Protein AF-A0A922XJQ0-F1 (afdb_monomer)

pLDDT: mean 76.23, std 16.03, range [34.25, 93.5]

Nearest PDB structures (foldseek):
  4r3u-assembly1_C  TM=9.387E-01  e=3.367E-04  Aquincola tertiaricarbonis
  4jgi-assembly3_A  TM=9.519E-01  e=4.748E-03  Desulfitobacterium hafniense
  1fmf-assembly1_A  TM=8.422E-01  e=5.820E-03  Clostridium tetanomorphum
  8jbt-assembly1_A  TM=8.593E-01  e=2.420E-02  Chloracidobacterium thermophilum
  8j2y-assembly1_A  TM=8.556E-01  e=5.463E-02  Acidimicrobiaceae bacterium

Radius of gyration: 21.26 Å; Cα contacts (8 Å, |Δi|>4): 111; chains: 1; bounding box: 32×47×65 Å

Foldseek 3Di:
DDDDDDDDDDDDDDDDDPVPDDDDDQAADPDAAEEEEEEEAPPPPCVVVVVVQVSCVVSVHHYHYPYYRDDPVVSVVCCVVVVHPYYHYHD

Solvent-accessible surface area (backbone atoms only — not comparable to full-atom values): 5867 Å² total; per-residue (Å²): 141,84,80,83,83,85,76,84,82,83,77,78,95,65,84,85,60,85,88,71,73,73,77,79,77,80,67,66,70,95,61,94,44,33,33,34,34,38,28,30,70,84,39,87,67,51,66,60,58,59,50,50,51,51,54,45,42,73,36,69,33,48,73,47,75,73,48,56,63,51,54,72,66,58,55,50,54,48,31,61,7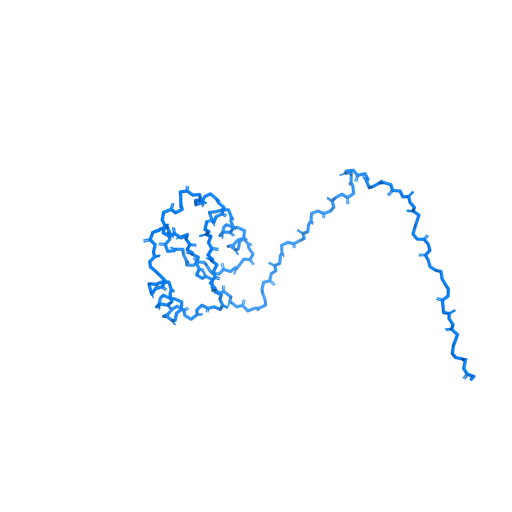6,68,66,37,82,42,76,48,76,46,116

Sequence (91 aa):
MSSPVTSAEKKPNTSPSFADYKAPQPYKPKNKVRIVTAASLFDGHDAAINIMRRIIQSTGCEVIHLGHDRSVEDVVNTAIQEDAQAIAMTS

Mean predicted aligned error: 12.66 Å

Structure (mmCIF, N/CA/C/O backbone):
data_AF-A0A922XJQ0-F1
#
_entry.id   AF-A0A922XJQ0-F1
#
loop_
_atom_site.group_PDB
_atom_site.id
_atom_site.type_symbol
_atom_site.label_atom_id
_atom_site.label_alt_id
_atom_site.label_comp_id
_atom_site.label_asym_id
_atom_site.label_entity_id
_atom_site.label_seq_id
_atom_site.pdbx_PDB_ins_code
_atom_site.Cartn_x
_atom_site.Cartn_y
_atom_site.Cartn_z
_atom_site.occupancy
_atom_site.B_iso_or_equiv
_atom_site.auth_seq_id
_atom_site.auth_comp_id
_atom_site.auth_asym_id
_atom_site.auth_atom_id
_atom_site.pdbx_PDB_model_num
ATOM 1 N N . MET A 1 1 ? 6.494 -21.183 51.984 1.00 43.75 1 MET A N 1
ATOM 2 C CA . MET A 1 1 ? 5.058 -21.277 52.317 1.00 43.75 1 MET A CA 1
ATOM 3 C C . MET A 1 1 ? 4.313 -20.411 51.304 1.00 43.75 1 MET A C 1
ATOM 5 O O . MET A 1 1 ? 4.130 -19.232 51.539 1.00 43.75 1 MET A O 1
ATOM 9 N N . SER A 1 2 ? 4.267 -20.820 50.037 1.00 40.16 2 SER A N 1
ATOM 10 C CA . SER A 1 2 ? 3.308 -21.770 49.438 1.00 40.16 2 SER A CA 1
ATOM 11 C C . SER A 1 2 ? 1.992 -21.075 49.085 1.00 40.16 2 SER A C 1
ATOM 13 O O . SER A 1 2 ? 1.017 -21.172 49.822 1.00 40.16 2 SER A O 1
ATOM 15 N N . SER A 1 3 ? 1.987 -20.382 47.945 1.00 41.94 3 SER A N 1
ATOM 16 C CA . SER A 1 3 ? 0.754 -19.998 47.254 1.00 41.94 3 SER A CA 1
ATOM 17 C C . SER A 1 3 ? 0.265 -21.189 46.415 1.00 41.94 3 SER A C 1
ATOM 19 O O . SER A 1 3 ? 1.097 -21.901 45.845 1.00 41.94 3 SER A O 1
ATOM 21 N N . PRO A 1 4 ? -1.050 -21.454 46.362 1.00 48.31 4 PRO A N 1
ATOM 22 C CA . PRO A 1 4 ? -1.587 -22.690 45.814 1.00 48.31 4 PRO A CA 1
ATOM 23 C C . PRO A 1 4 ? -1.546 -22.705 44.284 1.00 48.31 4 PRO A C 1
ATOM 25 O O . PRO A 1 4 ? -1.912 -21.745 43.610 1.00 48.31 4 PRO A O 1
ATOM 28 N N . VAL A 1 5 ? -1.119 -23.848 43.756 1.00 42.06 5 VAL A N 1
ATOM 29 C CA . VAL A 1 5 ? -1.212 -24.240 42.351 1.00 42.06 5 VAL A CA 1
ATOM 30 C C . VAL A 1 5 ? -2.691 -24.435 42.014 1.00 42.06 5 VAL A C 1
ATOM 32 O O . VAL A 1 5 ? -3.306 -25.407 42.457 1.00 42.06 5 VAL A O 1
ATOM 35 N N . THR A 1 6 ? -3.285 -23.521 41.245 1.00 44.12 6 THR A N 1
ATOM 36 C CA . THR A 1 6 ? -4.615 -23.748 40.668 1.00 44.12 6 THR A CA 1
ATOM 37 C C . THR A 1 6 ? -4.487 -24.812 39.586 1.00 44.12 6 THR A C 1
ATOM 39 O O . THR A 1 6 ? -3.876 -24.609 38.538 1.00 44.12 6 THR A O 1
ATOM 42 N N . SER A 1 7 ? -5.021 -25.984 39.903 1.00 34.25 7 SER A N 1
ATOM 43 C CA . SER A 1 7 ? -5.112 -27.125 39.009 1.00 34.25 7 SER A CA 1
ATOM 44 C C . SER A 1 7 ? -6.297 -26.981 38.056 1.00 34.25 7 SER A C 1
ATOM 46 O O . SER A 1 7 ? -7.368 -26.543 38.460 1.00 34.25 7 SER A O 1
ATOM 48 N N . ALA A 1 8 ? -6.074 -27.502 36.848 1.00 46.78 8 ALA A N 1
ATOM 49 C CA . ALA A 1 8 ? -7.048 -28.086 35.930 1.00 46.78 8 ALA A CA 1
ATOM 50 C C . ALA A 1 8 ? -7.982 -27.153 35.140 1.00 46.78 8 ALA A C 1
ATOM 52 O O . ALA A 1 8 ? -9.022 -26.732 35.622 1.00 46.78 8 ALA A O 1
ATOM 53 N N . GLU A 1 9 ? -7.729 -27.082 33.828 1.00 38.91 9 GLU A N 1
ATOM 54 C CA . GLU A 1 9 ? -8.786 -27.426 32.872 1.00 38.91 9 GLU A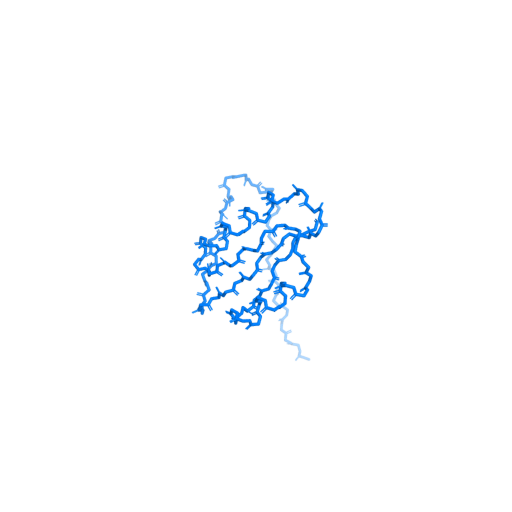 CA 1
ATOM 55 C C . GLU A 1 9 ? -8.182 -28.117 31.641 1.00 38.91 9 GLU A C 1
ATOM 57 O O . GLU A 1 9 ? -7.618 -27.510 30.729 1.00 38.91 9 GLU A O 1
ATOM 62 N N . LYS A 1 10 ? -8.242 -29.450 31.663 1.00 50.47 10 LYS A N 1
ATOM 63 C CA . LYS A 1 10 ? -7.898 -30.331 30.548 1.00 50.47 10 LYS A CA 1
ATOM 64 C C . LYS A 1 10 ? -8.957 -30.123 29.462 1.00 50.47 10 LYS A C 1
ATOM 66 O O . LYS A 1 10 ? -10.049 -30.672 29.573 1.00 50.47 10 LYS A O 1
ATOM 71 N N . LYS A 1 11 ? -8.656 -29.327 28.429 1.00 48.19 11 LYS A N 1
ATOM 72 C CA . LYS A 1 11 ? -9.552 -29.199 27.269 1.00 48.19 11 LYS A CA 1
ATOM 73 C C . LYS A 1 11 ? -9.712 -30.574 26.599 1.00 48.19 11 LYS A C 1
ATOM 75 O O . LYS A 1 11 ? -8.702 -31.234 26.342 1.00 48.19 11 LYS A O 1
ATOM 80 N N . PRO A 1 12 ? -10.950 -31.036 26.354 1.00 43.72 12 PRO A N 1
ATOM 81 C CA . PRO A 1 12 ? -11.203 -32.339 25.761 1.00 43.72 12 PRO A CA 1
ATOM 82 C C . PRO A 1 12 ? -10.732 -32.357 24.306 1.00 43.72 12 PRO A C 1
ATOM 84 O O . PRO A 1 12 ? -11.049 -31.460 23.525 1.00 43.72 12 PRO A O 1
ATOM 87 N N . ASN A 1 13 ? -9.989 -33.406 23.949 1.00 58.31 13 ASN A N 1
ATOM 88 C CA . ASN A 1 13 ? -9.661 -33.751 22.570 1.00 58.31 13 ASN A CA 1
ATOM 89 C C . ASN A 1 13 ? -10.961 -33.970 21.787 1.00 58.31 13 ASN A C 1
ATOM 91 O O . ASN A 1 13 ? -11.539 -35.051 21.837 1.00 58.31 13 ASN A O 1
ATOM 95 N N . THR A 1 14 ? -11.406 -32.950 21.062 1.00 60.28 14 THR A N 1
ATOM 96 C CA . THR A 1 14 ? -12.415 -33.091 20.013 1.00 60.28 14 THR A CA 1
ATOM 97 C C . THR A 1 14 ? -11.840 -32.411 18.783 1.00 60.28 14 THR A C 1
ATOM 99 O O . THR A 1 14 ? -11.552 -31.216 18.800 1.00 60.28 14 THR A O 1
ATOM 102 N N . SER A 1 15 ? -11.576 -33.199 17.747 1.00 60.59 15 SER A N 1
ATOM 103 C CA . SER A 1 15 ? -11.180 -32.717 16.423 1.00 60.59 15 SER A CA 1
ATOM 104 C C . SER A 1 15 ? -12.165 -31.637 15.949 1.00 60.59 15 SER A C 1
ATOM 106 O O . SER A 1 15 ? -13.372 -31.884 16.024 1.00 60.59 15 SER A O 1
ATOM 108 N N . PRO A 1 16 ? -11.705 -30.456 15.492 1.00 57.38 16 PRO A N 1
ATOM 109 C CA . PRO A 1 16 ? -12.604 -29.355 15.175 1.00 57.38 16 PRO A CA 1
ATOM 110 C C . PRO A 1 16 ? -13.445 -29.710 13.946 1.00 57.38 16 PRO A C 1
ATOM 112 O O . PRO A 1 16 ? -12.909 -30.083 12.902 1.00 57.38 16 PRO A O 1
ATOM 115 N N . SER A 1 17 ? -14.767 -29.616 14.087 1.00 63.75 17 SER A N 1
ATOM 116 C CA . SER A 1 17 ? -15.700 -29.758 12.974 1.00 63.75 17 SER A CA 1
ATOM 117 C C . SER A 1 17 ? -15.676 -28.486 12.120 1.00 63.75 17 SER A C 1
ATOM 119 O O . SER A 1 17 ? -15.519 -27.378 12.637 1.00 63.75 17 SER A O 1
ATOM 121 N N . PHE A 1 18 ? -15.862 -28.619 10.805 1.00 62.88 18 PHE A N 1
ATOM 122 C CA . PHE A 1 18 ? -15.952 -27.473 9.892 1.00 62.88 18 PHE A CA 1
ATOM 123 C C . PHE A 1 18 ? -17.163 -26.557 10.174 1.00 62.88 18 PHE A C 1
ATOM 125 O O . PHE A 1 18 ? -17.213 -25.448 9.648 1.00 62.88 18 PHE A O 1
ATOM 132 N N . ALA A 1 19 ? -18.118 -26.987 11.010 1.00 68.44 19 ALA A N 1
ATOM 133 C CA . ALA A 1 19 ? -19.308 -26.211 11.360 1.00 68.44 19 ALA A CA 1
ATOM 134 C C . ALA A 1 19 ? -19.026 -25.075 12.364 1.00 68.44 19 ALA A C 1
ATOM 136 O O . ALA A 1 19 ? -19.801 -24.125 12.440 1.00 68.44 19 ALA A O 1
ATOM 137 N N . ASP A 1 20 ? -17.903 -25.129 13.085 1.00 73.06 20 ASP A N 1
ATOM 138 C CA . ASP A 1 20 ? -17.571 -24.175 14.153 1.00 73.06 20 ASP A CA 1
ATOM 139 C C . ASP A 1 20 ? -16.613 -23.055 13.701 1.00 73.06 20 ASP A C 1
ATOM 141 O O . ASP A 1 20 ? -16.133 -22.259 14.515 1.00 73.06 20 ASP A O 1
ATOM 145 N N . TYR A 1 21 ? -16.311 -22.965 12.399 1.00 70.88 21 TYR A N 1
ATOM 146 C CA . TYR A 1 21 ? -15.374 -21.975 11.863 1.00 70.88 21 TYR A CA 1
ATOM 147 C C . TYR A 1 21 ? -16.015 -20.581 11.800 1.00 70.88 21 TYR A C 1
ATOM 149 O O . TYR A 1 21 ? -16.553 -20.138 10.785 1.00 70.88 21 TYR A O 1
ATOM 157 N N . LYS A 1 22 ? -15.962 -19.856 12.920 1.00 76.38 22 LYS A N 1
ATOM 158 C CA . LYS A 1 22 ? -16.391 -18.458 12.988 1.00 76.38 22 LYS A CA 1
ATOM 159 C C . LYS A 1 22 ? -15.372 -17.584 12.256 1.00 76.38 22 LYS A C 1
ATOM 161 O O . LYS A 1 22 ? -14.253 -17.408 12.737 1.00 76.38 22 LYS A O 1
ATOM 166 N N . ALA A 1 23 ? -15.762 -17.025 11.109 1.00 75.38 23 ALA A N 1
ATOM 167 C CA . ALA A 1 23 ? -14.913 -16.089 10.378 1.00 75.38 23 ALA A CA 1
ATOM 168 C C . ALA A 1 23 ? -14.499 -14.916 11.298 1.00 75.38 23 ALA A C 1
ATOM 170 O O . ALA A 1 23 ? -15.355 -14.367 12.007 1.00 75.38 23 ALA A O 1
ATOM 171 N N . PRO A 1 24 ? -13.207 -14.540 11.333 1.00 79.12 24 PRO A N 1
ATOM 172 C CA . PRO A 1 24 ? -12.753 -13.422 12.146 1.00 79.12 24 PRO A CA 1
ATOM 173 C C . PRO A 1 24 ? -13.428 -12.130 11.676 1.00 79.12 24 PRO A C 1
ATOM 175 O O . PRO A 1 24 ? -13.559 -11.880 10.479 1.00 79.12 24 PRO A O 1
ATOM 178 N N . GLN A 1 25 ? -13.874 -11.311 12.630 1.00 79.19 25 GLN A N 1
ATOM 179 C CA . GLN A 1 25 ? -14.469 -10.014 12.314 1.00 79.19 25 GLN A CA 1
ATOM 180 C C . GLN A 1 25 ? -13.394 -9.080 11.730 1.00 79.19 25 GLN A C 1
ATOM 182 O O . GLN A 1 25 ? -12.279 -9.063 12.262 1.00 79.19 25 GLN A O 1
ATOM 187 N N . PRO A 1 26 ? -13.697 -8.295 10.676 1.00 76.31 26 PRO A N 1
ATOM 188 C CA . PRO A 1 26 ? -12.733 -7.376 10.082 1.00 76.31 26 PRO A CA 1
ATOM 189 C C . PRO A 1 26 ? -12.215 -6.384 11.125 1.00 76.31 26 PRO A C 1
ATOM 191 O O . PRO A 1 26 ? -13.001 -5.764 11.848 1.00 76.31 26 PRO A O 1
ATOM 194 N N . TYR A 1 27 ? -10.894 -6.229 11.204 1.00 80.94 27 TYR A N 1
ATOM 195 C CA . TYR A 1 27 ? -10.281 -5.227 12.070 1.00 80.94 27 TYR A CA 1
ATOM 196 C C . TYR A 1 27 ? -10.730 -3.831 11.632 1.00 80.94 27 TYR A C 1
ATOM 198 O O . TYR A 1 27 ? -10.694 -3.526 10.447 1.00 80.94 27 TYR A O 1
ATOM 206 N N . LYS A 1 28 ? -11.144 -2.980 12.573 1.00 80.38 28 LYS A N 1
ATOM 207 C CA . LYS A 1 28 ? -11.422 -1.566 12.299 1.00 80.38 28 LYS A CA 1
ATOM 208 C C . LYS A 1 28 ? -10.342 -0.717 12.961 1.00 80.38 28 LYS A C 1
ATOM 210 O O . LYS A 1 28 ? -10.208 -0.788 14.188 1.00 80.38 28 LYS A O 1
ATOM 215 N N . PRO A 1 29 ? -9.569 0.066 12.193 1.00 80.69 29 PRO A N 1
ATOM 216 C CA . PRO A 1 29 ? -8.548 0.923 12.766 1.00 80.69 29 PRO A CA 1
ATOM 217 C C . PRO A 1 29 ? -9.201 2.020 13.617 1.00 80.69 29 PRO A C 1
ATOM 219 O O . PRO A 1 29 ? -10.272 2.531 13.294 1.00 80.69 29 PRO A O 1
ATOM 222 N N . LYS A 1 30 ? -8.552 2.383 14.730 1.00 83.00 30 LYS A N 1
ATOM 223 C CA . LYS A 1 30 ? -9.009 3.487 15.597 1.00 83.00 30 LYS A CA 1
ATOM 224 C C . LYS A 1 30 ? -8.725 4.865 14.990 1.00 83.00 30 LYS A C 1
ATOM 226 O O . LYS A 1 30 ? -9.479 5.798 15.233 1.00 83.00 30 LYS A O 1
ATOM 231 N N . ASN A 1 31 ? -7.647 4.972 14.214 1.00 85.31 31 ASN A N 1
ATOM 232 C CA . ASN A 1 31 ? -7.200 6.198 13.554 1.00 85.31 31 ASN A CA 1
ATOM 233 C C . ASN A 1 31 ? -7.351 6.061 12.037 1.00 85.31 31 ASN A C 1
ATOM 235 O O . ASN A 1 31 ? -7.460 4.948 11.524 1.00 85.31 31 ASN A O 1
ATOM 239 N N . LYS A 1 32 ? -7.304 7.182 11.312 1.00 84.25 32 LYS A N 1
ATOM 240 C CA . LYS A 1 32 ? -7.164 7.146 9.853 1.00 84.25 32 LYS A CA 1
ATOM 241 C C . LYS A 1 32 ? -5.782 6.593 9.517 1.00 84.25 32 LYS A C 1
ATOM 243 O O . LYS A 1 32 ? -4.783 7.232 9.824 1.00 84.25 32 LYS A O 1
ATOM 248 N N . VAL A 1 33 ? -5.744 5.388 8.955 1.00 89.19 33 VAL A N 1
ATOM 249 C CA . VAL A 1 33 ? -4.509 4.723 8.533 1.00 89.19 33 VAL A CA 1
ATOM 250 C C . VAL A 1 33 ? -4.423 4.800 7.016 1.00 89.19 33 VAL A C 1
ATOM 252 O O . VAL A 1 33 ? -5.344 4.368 6.321 1.00 89.19 33 VAL A O 1
ATOM 255 N N . ARG A 1 34 ? -3.307 5.333 6.532 1.00 91.75 34 ARG A N 1
ATOM 256 C CA . ARG A 1 34 ? -2.866 5.376 5.144 1.00 91.75 34 ARG A CA 1
ATOM 257 C C . ARG A 1 34 ? -1.773 4.349 4.938 1.00 91.75 34 ARG A C 1
ATOM 259 O O . ARG A 1 34 ? -0.796 4.293 5.688 1.00 91.75 34 ARG A O 1
ATOM 266 N N . ILE A 1 35 ? -1.952 3.529 3.915 1.00 90.56 35 ILE A N 1
ATOM 267 C CA . ILE A 1 35 ? -1.005 2.480 3.562 1.00 90.56 35 ILE A CA 1
ATOM 268 C C . ILE A 1 35 ? -0.599 2.665 2.109 1.00 90.56 35 ILE A C 1
ATOM 270 O O . ILE A 1 35 ? -1.453 2.683 1.219 1.00 90.56 35 ILE A O 1
ATOM 274 N N . VAL A 1 36 ? 0.706 2.766 1.871 1.00 91.00 36 VAL A N 1
ATOM 275 C CA . VAL A 1 36 ? 1.265 2.696 0.520 1.00 91.00 36 VAL A CA 1
ATOM 276 C C . VAL A 1 36 ? 1.481 1.232 0.169 1.00 91.00 36 VAL A C 1
ATOM 278 O O . VAL A 1 36 ? 2.058 0.475 0.946 1.00 91.00 36 VAL A O 1
ATOM 281 N N . THR A 1 37 ? 0.999 0.816 -0.997 1.00 89.06 37 THR A N 1
ATOM 282 C CA . THR A 1 37 ? 1.173 -0.545 -1.509 1.00 89.06 37 THR A CA 1
ATOM 283 C C . THR A 1 37 ? 1.906 -0.527 -2.841 1.00 89.06 37 THR A C 1
ATOM 285 O O . THR A 1 37 ? 1.531 0.223 -3.745 1.00 89.06 37 THR A O 1
ATOM 288 N N . ALA A 1 38 ? 2.923 -1.373 -2.971 1.00 86.25 38 ALA A N 1
ATOM 289 C CA . ALA A 1 38 ? 3.699 -1.540 -4.194 1.00 86.25 38 ALA A CA 1
ATOM 290 C C . ALA A 1 38 ? 4.002 -3.026 -4.428 1.00 86.25 38 ALA A C 1
ATOM 292 O O . ALA A 1 38 ? 4.123 -3.796 -3.475 1.00 86.25 38 ALA A O 1
ATOM 293 N N . ALA A 1 39 ? 4.114 -3.425 -5.689 1.00 80.69 39 ALA A N 1
ATOM 294 C CA . ALA A 1 39 ? 4.709 -4.702 -6.065 1.00 80.69 39 ALA A CA 1
ATOM 295 C C . ALA A 1 39 ? 6.148 -4.461 -6.548 1.00 80.69 39 ALA A C 1
ATOM 297 O O . ALA A 1 39 ? 6.440 -3.420 -7.147 1.00 80.69 39 ALA A O 1
ATOM 298 N N . SER A 1 40 ? 7.046 -5.397 -6.247 1.00 67.25 40 SER A N 1
ATOM 299 C CA . SER A 1 40 ? 8.465 -5.321 -6.592 1.00 67.25 40 SER A CA 1
ATOM 300 C C . SER A 1 40 ? 8.702 -5.230 -8.102 1.00 67.25 40 SER A C 1
ATOM 302 O O . SER A 1 40 ? 7.847 -5.554 -8.932 1.00 67.25 40 SER A O 1
ATOM 304 N N . LEU A 1 41 ? 9.908 -4.778 -8.449 1.00 58.34 41 LEU A N 1
ATOM 305 C CA . LEU A 1 41 ? 10.413 -4.713 -9.818 1.00 58.34 41 LEU A CA 1
ATOM 306 C C . LEU A 1 41 ? 10.376 -6.120 -10.448 1.00 58.34 41 LEU A C 1
ATOM 308 O O . LEU A 1 41 ? 11.025 -7.031 -9.939 1.00 58.34 41 LEU A O 1
ATOM 312 N N . PHE A 1 42 ? 9.618 -6.284 -11.537 1.00 54.03 42 PHE A N 1
ATOM 313 C CA . PHE A 1 42 ? 9.361 -7.557 -12.242 1.00 54.03 42 PHE A CA 1
ATOM 314 C C . PHE A 1 42 ? 8.510 -8.621 -11.522 1.00 54.03 42 PHE A C 1
ATOM 316 O O . PHE A 1 42 ? 8.504 -9.778 -11.950 1.00 54.03 42 PHE A O 1
ATOM 323 N N . ASP A 1 43 ? 7.740 -8.260 -10.494 1.00 61.75 43 ASP A N 1
ATOM 324 C CA . ASP A 1 43 ? 6.755 -9.184 -9.927 1.00 61.75 43 ASP A CA 1
ATOM 325 C C . ASP A 1 43 ? 5.447 -9.149 -10.740 1.00 61.75 43 ASP A C 1
ATOM 327 O O . ASP A 1 43 ? 4.628 -8.235 -10.627 1.00 61.75 43 ASP A O 1
ATOM 331 N N . GLY A 1 44 ? 5.259 -10.158 -11.596 1.00 58.25 44 GLY A N 1
ATOM 332 C CA . GLY A 1 44 ? 4.013 -10.378 -12.338 1.00 58.25 44 GLY A CA 1
ATOM 333 C C . GLY A 1 44 ? 2.848 -10.875 -11.469 1.00 58.25 44 GLY A C 1
ATOM 334 O O . GLY A 1 44 ? 1.753 -11.082 -11.990 1.00 58.25 44 GLY A O 1
ATOM 335 N N . HIS A 1 45 ? 3.056 -11.083 -10.163 1.00 70.69 45 HIS A N 1
ATOM 336 C CA . HIS A 1 45 ? 2.069 -11.623 -9.225 1.00 70.69 45 HIS A CA 1
ATOM 337 C C . HIS A 1 45 ? 1.385 -10.522 -8.405 1.00 70.69 45 HIS A C 1
ATOM 339 O O . HIS A 1 45 ? 1.179 -10.631 -7.193 1.00 70.69 45 HIS A O 1
ATOM 345 N N . ASP A 1 46 ? 0.907 -9.487 -9.093 1.00 73.00 46 ASP A N 1
ATOM 346 C CA . ASP A 1 46 ? 0.110 -8.416 -8.491 1.00 73.00 46 ASP A CA 1
ATOM 347 C C . ASP A 1 46 ? -1.247 -8.905 -7.928 1.00 73.00 46 ASP A C 1
ATOM 349 O O . ASP A 1 46 ? -1.952 -8.178 -7.224 1.00 73.00 46 ASP A O 1
ATOM 353 N N . ALA A 1 47 ? -1.625 -10.159 -8.198 1.00 76.06 47 ALA A N 1
ATOM 354 C CA . ALA A 1 47 ? -2.840 -10.789 -7.697 1.00 76.06 47 ALA A CA 1
ATOM 355 C C . ALA A 1 47 ? -2.933 -10.724 -6.164 1.00 76.06 47 ALA A C 1
ATOM 357 O O . ALA A 1 47 ? -3.994 -10.396 -5.622 1.00 76.06 47 ALA A O 1
ATOM 358 N N . ALA A 1 48 ? -1.824 -10.971 -5.459 1.00 82.56 48 ALA A N 1
ATOM 359 C CA . ALA A 1 48 ? -1.793 -10.936 -3.99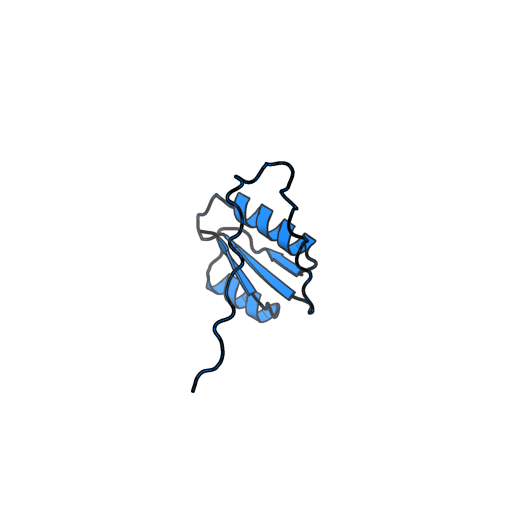9 1.00 82.56 48 ALA A CA 1
ATOM 360 C C . ALA A 1 48 ? -2.004 -9.512 -3.465 1.00 82.56 48 ALA A C 1
ATOM 362 O O . ALA A 1 48 ? -2.879 -9.289 -2.621 1.00 82.56 48 ALA A O 1
ATOM 363 N N . ILE A 1 49 ? -1.271 -8.526 -3.998 1.00 84.75 49 ILE A N 1
ATOM 364 C CA . ILE A 1 49 ? -1.396 -7.132 -3.550 1.00 84.75 49 ILE A CA 1
ATOM 365 C C . ILE A 1 49 ? -2.765 -6.547 -3.906 1.00 84.75 49 ILE A C 1
ATOM 367 O O . ILE A 1 49 ? -3.343 -5.791 -3.122 1.00 84.75 49 ILE A O 1
ATOM 371 N N . ASN A 1 50 ? -3.351 -6.976 -5.028 1.00 83.88 50 ASN A N 1
ATOM 372 C CA . ASN A 1 50 ? -4.695 -6.599 -5.452 1.00 83.88 50 ASN A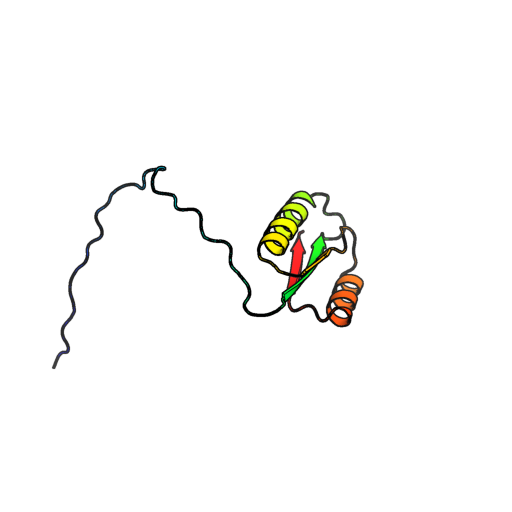 CA 1
ATOM 373 C C . ASN A 1 50 ? -5.798 -7.133 -4.532 1.00 83.88 50 ASN A C 1
ATOM 375 O O . ASN A 1 50 ? -6.839 -6.486 -4.385 1.00 83.88 50 ASN A O 1
ATOM 379 N N . ILE A 1 51 ? -5.613 -8.303 -3.921 1.00 87.38 51 ILE A N 1
ATOM 380 C CA . ILE A 1 51 ? -6.544 -8.832 -2.917 1.00 87.38 51 ILE A CA 1
ATOM 381 C C . ILE A 1 51 ? -6.310 -8.133 -1.575 1.00 87.38 51 ILE A C 1
ATOM 383 O O . ILE A 1 51 ? -7.261 -7.630 -0.975 1.00 87.38 51 ILE A O 1
ATOM 387 N N . MET A 1 52 ? -5.054 -8.012 -1.136 1.00 87.81 52 MET A N 1
ATOM 388 C CA . MET A 1 52 ? -4.715 -7.386 0.146 1.00 87.81 52 MET A CA 1
ATOM 389 C C . MET A 1 52 ? -5.177 -5.932 0.218 1.00 87.81 52 MET A C 1
ATOM 391 O O . MET A 1 52 ? -5.809 -5.547 1.200 1.00 87.81 52 MET A O 1
ATOM 395 N N . ARG A 1 53 ? -4.979 -5.136 -0.842 1.00 89.06 53 ARG A N 1
ATOM 396 C CA . ARG A 1 53 ? -5.467 -3.748 -0.867 1.00 89.06 53 ARG A CA 1
ATOM 397 C C . ARG A 1 53 ? -6.986 -3.659 -0.735 1.00 89.06 53 ARG A C 1
ATOM 399 O O . ARG A 1 53 ? -7.472 -2.744 -0.084 1.00 89.06 53 ARG A O 1
ATOM 406 N N . ARG A 1 54 ? -7.742 -4.608 -1.304 1.00 87.75 54 ARG A N 1
ATOM 407 C CA . ARG A 1 54 ? -9.211 -4.648 -1.188 1.00 87.75 54 ARG A CA 1
ATOM 408 C C . ARG A 1 54 ? -9.642 -4.979 0.234 1.00 87.75 54 ARG A C 1
ATOM 410 O O . ARG A 1 54 ? -10.562 -4.349 0.745 1.00 87.75 54 ARG A O 1
ATOM 417 N N . ILE A 1 55 ? -8.959 -5.921 0.885 1.00 88.50 55 ILE A N 1
ATOM 418 C CA . ILE A 1 55 ? -9.210 -6.255 2.292 1.00 88.50 55 ILE A CA 1
ATOM 419 C C . ILE A 1 55 ? -8.918 -5.033 3.171 1.00 88.50 55 ILE A C 1
ATOM 421 O O . ILE A 1 55 ? -9.767 -4.633 3.963 1.00 88.50 55 ILE A O 1
ATOM 425 N N . ILE A 1 56 ? -7.775 -4.377 2.974 1.00 88.25 56 ILE A N 1
ATOM 426 C CA . ILE A 1 56 ? -7.375 -3.180 3.725 1.00 88.25 56 ILE A CA 1
ATOM 427 C C . ILE A 1 56 ? -8.370 -2.024 3.502 1.00 88.25 56 ILE A C 1
ATOM 429 O O . ILE A 1 56 ? -8.826 -1.396 4.458 1.00 88.25 56 ILE A O 1
ATOM 433 N N . GLN A 1 57 ? -8.795 -1.782 2.261 1.00 87.50 57 GLN A N 1
ATOM 434 C CA . GLN A 1 57 ? -9.841 -0.798 1.964 1.00 87.50 57 GLN A CA 1
ATOM 435 C C . GLN A 1 57 ? -11.174 -1.161 2.639 1.00 87.50 57 GLN A C 1
ATOM 437 O O . GLN A 1 57 ? -11.828 -0.292 3.210 1.00 87.50 57 GLN A O 1
ATOM 442 N N . SER A 1 58 ? -11.555 -2.446 2.659 1.00 86.25 58 SER A N 1
ATOM 443 C CA . SER A 1 58 ? -12.783 -2.910 3.326 1.00 86.25 58 SER A CA 1
ATOM 444 C C . SER A 1 58 ? -12.763 -2.706 4.846 1.00 86.25 58 SER A C 1
ATOM 446 O O . SER A 1 58 ? -13.815 -2.527 5.458 1.00 86.25 58 SER A O 1
ATOM 448 N N . THR A 1 59 ? -11.571 -2.668 5.453 1.00 85.94 59 THR A N 1
ATOM 449 C CA . THR A 1 59 ? -11.399 -2.339 6.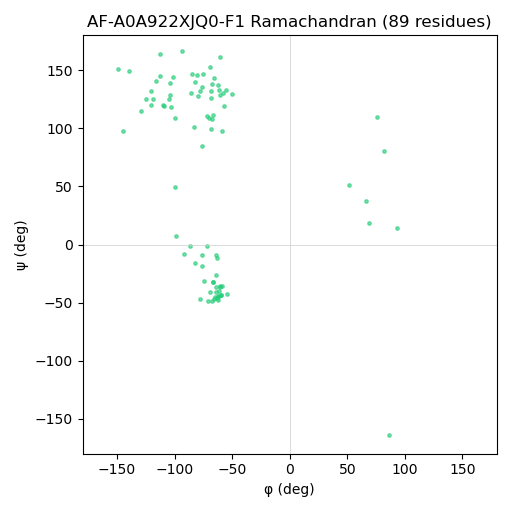877 1.00 85.94 59 THR A CA 1
ATOM 450 C C . THR A 1 59 ? -11.531 -0.844 7.187 1.00 85.94 59 THR A C 1
ATOM 452 O O . THR A 1 59 ? -11.628 -0.476 8.356 1.00 85.94 59 THR A O 1
ATOM 455 N N . GLY A 1 60 ? -11.604 0.017 6.164 1.00 85.06 60 GLY A N 1
ATOM 456 C CA . GLY A 1 60 ? -11.729 1.471 6.306 1.00 85.06 60 GLY A CA 1
ATOM 457 C C . GLY A 1 60 ? -10.396 2.226 6.291 1.00 85.06 60 GLY A C 1
ATOM 458 O O . GLY A 1 60 ? -10.363 3.392 6.677 1.00 85.06 60 GLY A O 1
ATOM 459 N N . CYS A 1 61 ? -9.308 1.578 5.867 1.00 88.62 61 CYS A N 1
ATOM 460 C CA . CYS A 1 61 ? -8.015 2.229 5.662 1.00 88.62 61 CYS A CA 1
ATOM 461 C C . CYS A 1 61 ? -7.938 2.877 4.271 1.00 88.62 61 CYS A C 1
ATOM 463 O O . CYS A 1 61 ? -8.469 2.350 3.289 1.00 88.62 61 CYS A O 1
ATOM 465 N N . GLU A 1 62 ? -7.218 3.990 4.177 1.00 89.75 62 GLU A N 1
ATOM 466 C CA . GLU A 1 62 ? -6.877 4.643 2.915 1.00 89.75 62 GLU A CA 1
ATOM 467 C C . GLU A 1 62 ? -5.692 3.899 2.284 1.00 89.75 62 GLU A C 1
ATOM 469 O O . GLU A 1 62 ? -4.674 3.661 2.935 1.00 89.75 62 GLU A O 1
ATOM 474 N N . VAL A 1 63 ? -5.827 3.494 1.020 1.00 91.06 63 VAL A N 1
ATOM 475 C CA . VAL A 1 63 ? -4.776 2.743 0.321 1.00 91.06 63 VAL A CA 1
ATOM 476 C C . VAL A 1 63 ? -4.322 3.495 -0.914 1.00 91.06 63 VAL A C 1
ATOM 478 O O . VAL A 1 63 ? -5.112 3.709 -1.833 1.00 91.06 63 VAL A O 1
ATOM 481 N N . ILE A 1 64 ? -3.032 3.819 -0.940 1.00 90.06 64 ILE A N 1
ATOM 482 C CA . ILE A 1 64 ? -2.333 4.424 -2.070 1.00 90.06 64 ILE A CA 1
ATOM 483 C C . ILE A 1 64 ? -1.586 3.297 -2.781 1.00 90.06 64 ILE A C 1
ATOM 485 O O . ILE A 1 64 ? -0.653 2.710 -2.237 1.00 90.06 64 ILE A O 1
ATOM 489 N N . HIS A 1 65 ? -2.043 2.923 -3.973 1.00 89.00 65 HIS A N 1
ATOM 490 C CA . HIS A 1 65 ? -1.447 1.831 -4.741 1.00 89.00 65 HIS A CA 1
ATOM 491 C C . HIS A 1 65 ? -0.590 2.382 -5.878 1.00 89.00 65 HIS A C 1
ATOM 493 O O . HIS A 1 65 ? -1.109 3.049 -6.770 1.00 89.00 65 HIS A O 1
ATOM 499 N N . LEU A 1 66 ? 0.709 2.087 -5.846 1.00 84.62 66 LEU A N 1
ATOM 500 C CA . LEU A 1 66 ? 1.689 2.591 -6.813 1.00 84.62 66 LEU A CA 1
ATOM 501 C C . LEU A 1 66 ? 1.898 1.669 -8.028 1.00 84.62 66 LEU A C 1
ATOM 503 O O . LEU A 1 66 ? 2.545 2.075 -8.998 1.00 84.62 66 LEU A O 1
ATOM 507 N N . GLY A 1 67 ? 1.318 0.464 -7.998 1.00 79.44 67 GLY A N 1
ATOM 508 C CA . GLY A 1 67 ? 1.470 -0.556 -9.037 1.00 79.44 67 GLY A CA 1
ATOM 509 C C . GLY A 1 67 ? 2.705 -1.440 -8.849 1.00 79.44 67 GLY A C 1
ATOM 510 O O . GLY A 1 67 ? 3.288 -1.498 -7.764 1.00 79.44 67 GLY A O 1
ATOM 511 N N . HIS A 1 68 ? 3.065 -2.150 -9.916 1.00 77.75 68 HIS A N 1
ATOM 512 C CA . HIS A 1 68 ? 4.306 -2.913 -10.050 1.00 77.75 68 HIS A CA 1
ATOM 513 C C . HIS A 1 68 ? 5.389 -2.063 -10.727 1.00 77.75 68 HIS A C 1
ATOM 515 O O . HIS A 1 68 ? 5.090 -1.026 -11.322 1.00 77.75 68 HIS A O 1
ATOM 521 N N . ASP A 1 69 ? 6.637 -2.526 -10.669 1.00 74.75 69 ASP A N 1
ATOM 522 C CA . ASP A 1 69 ? 7.769 -1.902 -11.369 1.00 74.75 69 ASP A CA 1
ATOM 523 C C . ASP A 1 69 ? 8.134 -0.495 -10.853 1.00 74.75 69 ASP A C 1
ATOM 525 O O . ASP A 1 69 ? 8.474 0.418 -11.605 1.00 74.75 69 ASP A O 1
ATOM 529 N N . ARG A 1 70 ? 8.028 -0.301 -9.533 1.00 79.38 70 ARG A N 1
ATOM 530 C CA . ARG A 1 70 ? 8.395 0.951 -8.861 1.00 79.38 70 ARG A CA 1
ATOM 531 C C . ARG A 1 70 ? 9.719 0.818 -8.133 1.00 79.38 70 ARG A C 1
ATOM 533 O O . ARG A 1 70 ? 9.987 -0.197 -7.491 1.00 79.38 70 ARG A O 1
ATOM 540 N N . SER A 1 71 ? 10.539 1.861 -8.227 1.00 84.00 71 SER A N 1
ATOM 541 C CA . SER A 1 71 ? 11.782 1.925 -7.471 1.00 84.00 71 SER A CA 1
ATOM 542 C C . SER A 1 71 ? 11.484 2.102 -5.980 1.00 84.00 71 SER A C 1
ATOM 544 O O . SER A 1 71 ? 10.460 2.667 -5.590 1.00 84.00 71 SER A O 1
ATOM 546 N N . VAL A 1 72 ? 12.401 1.640 -5.127 1.00 84.81 72 VAL A N 1
ATOM 547 C CA . VAL A 1 72 ? 12.294 1.854 -3.675 1.00 84.81 72 VAL A CA 1
ATOM 548 C C . VAL A 1 72 ? 12.246 3.352 -3.350 1.00 84.81 72 VAL A C 1
ATOM 550 O O . VAL A 1 72 ? 11.513 3.760 -2.454 1.00 84.81 72 VAL A O 1
ATOM 553 N N . GLU A 1 73 ? 12.974 4.173 -4.108 1.00 89.44 73 GLU A N 1
ATOM 554 C CA . GLU A 1 73 ? 12.989 5.628 -3.952 1.00 89.44 73 GLU A CA 1
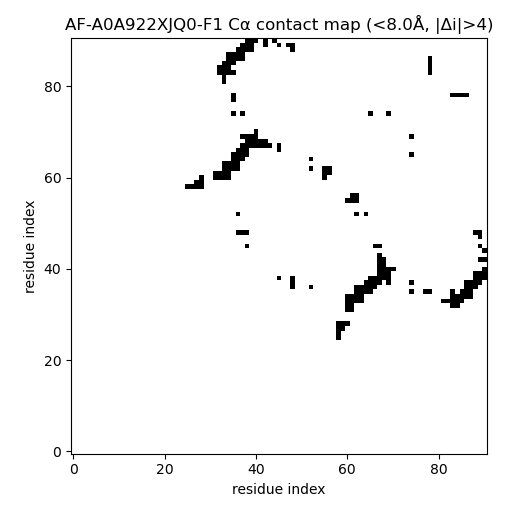ATOM 555 C C . GLU A 1 73 ? 11.605 6.249 -4.198 1.00 89.44 73 GLU A C 1
ATOM 557 O O . GLU A 1 73 ? 11.138 7.039 -3.378 1.00 89.44 73 GLU A O 1
ATOM 562 N N . ASP A 1 74 ? 10.891 5.830 -5.247 1.00 87.69 74 ASP A N 1
ATOM 563 C CA . ASP A 1 74 ? 9.534 6.318 -5.539 1.00 87.69 74 ASP A CA 1
ATOM 564 C C . ASP A 1 74 ? 8.533 5.939 -4.440 1.00 87.69 74 ASP A C 1
ATOM 566 O O . ASP A 1 74 ? 7.680 6.744 -4.050 1.00 87.69 74 ASP A O 1
ATOM 570 N N . VAL A 1 75 ? 8.640 4.711 -3.920 1.00 88.31 75 VAL A N 1
ATOM 571 C CA . VAL A 1 75 ? 7.772 4.214 -2.842 1.00 88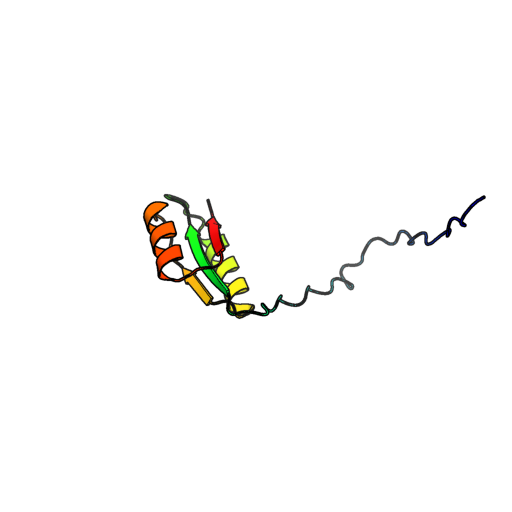.31 75 VAL A CA 1
ATOM 572 C C . VAL A 1 75 ? 8.006 5.007 -1.559 1.00 88.31 75 VAL A C 1
ATOM 574 O O . VAL A 1 75 ? 7.042 5.427 -0.91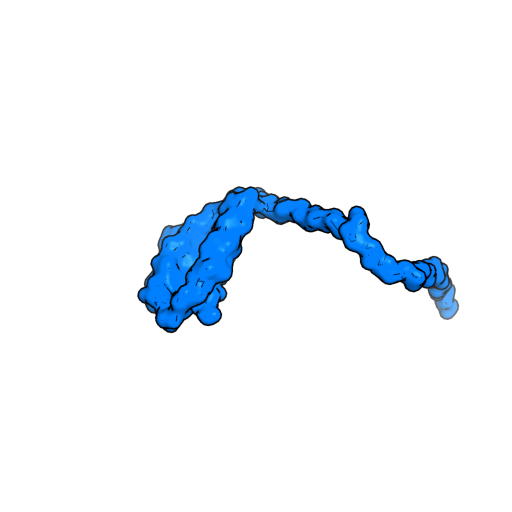6 1.00 88.31 75 VAL A O 1
ATOM 577 N N . VAL A 1 76 ? 9.268 5.252 -1.201 1.00 90.50 76 VAL A N 1
ATOM 578 C CA . VAL A 1 76 ? 9.634 6.026 -0.006 1.00 90.50 76 VAL A CA 1
ATOM 579 C C . VAL A 1 76 ? 9.195 7.482 -0.143 1.00 90.50 76 VAL A C 1
ATOM 581 O O . VAL A 1 76 ? 8.563 8.011 0.771 1.00 90.50 76 VAL A O 1
ATOM 584 N N . ASN A 1 77 ? 9.458 8.117 -1.286 1.00 93.50 77 ASN A N 1
ATOM 585 C CA . ASN A 1 77 ? 9.051 9.500 -1.533 1.00 93.50 77 ASN A CA 1
ATOM 586 C C . ASN A 1 77 ? 7.532 9.664 -1.438 1.00 93.50 77 ASN A C 1
ATOM 588 O O . ASN A 1 77 ? 7.055 10.591 -0.782 1.00 93.50 77 ASN A O 1
ATOM 592 N N . THR A 1 78 ? 6.772 8.732 -2.018 1.00 90.56 78 THR A N 1
ATOM 593 C CA . THR A 1 78 ? 5.309 8.726 -1.903 1.00 90.56 78 THR A CA 1
ATOM 594 C C . THR A 1 78 ? 4.867 8.538 -0.454 1.00 90.56 78 THR A C 1
ATOM 596 O O . THR A 1 78 ? 4.003 9.266 0.022 1.00 90.56 78 THR A O 1
ATOM 599 N N . ALA A 1 79 ? 5.460 7.589 0.275 1.00 91.94 79 ALA A N 1
ATOM 600 C CA . ALA A 1 79 ? 5.092 7.325 1.664 1.00 91.94 79 ALA A CA 1
ATOM 601 C C . ALA A 1 79 ? 5.317 8.541 2.573 1.00 91.94 79 ALA A C 1
ATOM 603 O O . ALA A 1 79 ? 4.505 8.793 3.462 1.00 91.94 79 ALA A O 1
ATOM 604 N N . ILE A 1 80 ? 6.376 9.313 2.321 1.00 92.56 80 ILE A N 1
ATOM 605 C CA . ILE A 1 80 ? 6.660 10.557 3.042 1.00 92.56 80 ILE A CA 1
ATOM 606 C C . ILE A 1 80 ? 5.653 11.650 2.664 1.00 92.56 80 ILE A C 1
ATOM 608 O O . ILE A 1 80 ? 5.099 12.295 3.550 1.00 92.56 80 ILE A O 1
ATOM 612 N N . GLN A 1 81 ? 5.404 11.866 1.369 1.00 92.00 81 GLN A N 1
ATOM 613 C CA . GLN A 1 81 ? 4.495 12.921 0.897 1.00 92.00 81 GLN A CA 1
ATOM 614 C C . GLN A 1 81 ? 3.045 12.692 1.339 1.00 92.00 81 GLN A C 1
ATOM 616 O O . GLN A 1 81 ? 2.347 13.643 1.684 1.00 92.00 81 GLN A O 1
ATOM 621 N N . GLU A 1 82 ? 2.608 11.435 1.365 1.00 89.50 82 GLU A N 1
ATOM 622 C CA . GLU A 1 82 ? 1.245 11.048 1.735 1.00 89.50 82 GLU A CA 1
ATOM 623 C C . GLU A 1 82 ? 1.050 10.846 3.250 1.00 89.50 82 GLU A C 1
ATOM 625 O O . GLU A 1 82 ? -0.071 10.566 3.694 1.00 89.50 82 GLU A O 1
ATOM 630 N N . ASP A 1 83 ? 2.114 11.004 4.048 1.00 91.69 83 ASP A N 1
ATOM 631 C CA . ASP A 1 83 ? 2.137 10.734 5.494 1.00 91.69 83 ASP A CA 1
ATOM 632 C C . ASP A 1 83 ? 1.586 9.329 5.819 1.00 91.69 83 ASP A C 1
ATOM 634 O O . ASP A 1 83 ? 0.647 9.137 6.601 1.00 91.69 83 ASP A O 1
ATOM 638 N N . ALA A 1 84 ? 2.124 8.323 5.125 1.00 90.31 84 ALA A N 1
ATOM 639 C CA . ALA A 1 84 ? 1.684 6.942 5.252 1.00 90.31 84 ALA A CA 1
ATOM 640 C C . ALA A 1 84 ? 2.238 6.293 6.526 1.00 90.31 84 ALA A C 1
ATOM 642 O O . ALA A 1 84 ? 3.437 6.320 6.796 1.00 90.31 84 ALA A O 1
ATOM 643 N N . GLN A 1 85 ? 1.373 5.627 7.290 1.00 91.19 85 GLN A N 1
ATOM 644 C CA . GLN A 1 85 ? 1.764 4.936 8.523 1.00 91.19 85 GLN A CA 1
ATOM 645 C C . GLN A 1 85 ? 2.348 3.544 8.260 1.00 91.19 85 GLN A C 1
ATOM 647 O O . GLN A 1 85 ? 2.947 2.949 9.155 1.00 91.19 85 GLN A O 1
ATOM 652 N N . ALA A 1 86 ? 2.150 3.000 7.057 1.00 88.94 86 ALA A N 1
ATOM 653 C CA . ALA A 1 86 ? 2.687 1.705 6.667 1.00 88.94 86 ALA A CA 1
ATOM 654 C C . ALA A 1 86 ? 2.983 1.633 5.164 1.00 88.94 86 ALA A C 1
ATOM 656 O O . ALA A 1 86 ? 2.293 2.241 4.342 1.00 88.94 86 ALA A O 1
ATOM 657 N N . ILE A 1 87 ? 3.975 0.811 4.820 1.00 89.44 87 ILE A N 1
ATOM 658 C CA . ILE A 1 8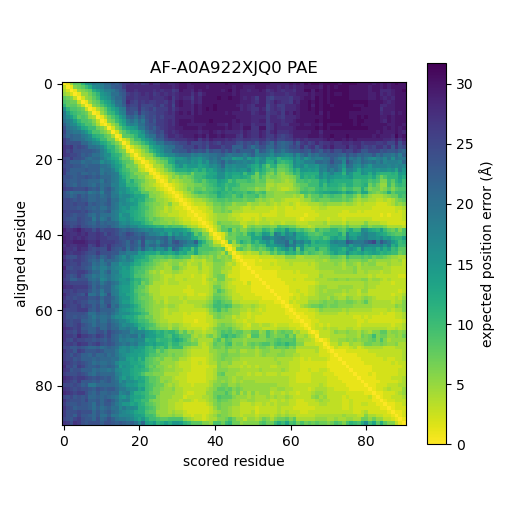7 ? 4.296 0.414 3.448 1.00 89.44 87 ILE A CA 1
ATOM 659 C C . ILE A 1 87 ? 4.123 -1.103 3.365 1.00 89.44 87 ILE A C 1
ATOM 661 O O . ILE A 1 87 ? 4.719 -1.838 4.151 1.00 89.44 87 ILE A O 1
ATOM 665 N N . ALA A 1 88 ? 3.309 -1.577 2.425 1.00 87.12 88 ALA A N 1
ATOM 666 C CA . ALA A 1 88 ? 3.177 -2.994 2.114 1.00 87.12 88 ALA A CA 1
ATOM 667 C C . ALA A 1 88 ? 3.785 -3.273 0.739 1.00 87.12 88 ALA A C 1
ATOM 669 O O . ALA A 1 88 ? 3.339 -2.717 -0.266 1.00 87.12 88 ALA A O 1
ATOM 670 N N . MET A 1 89 ? 4.788 -4.148 0.705 1.00 84.38 89 MET A N 1
ATOM 671 C CA . MET A 1 89 ? 5.416 -4.586 -0.537 1.00 84.38 89 MET A CA 1
ATOM 672 C C . MET A 1 89 ? 5.203 -6.078 -0.761 1.00 84.38 89 MET A C 1
ATOM 674 O O . MET A 1 89 ? 5.288 -6.862 0.186 1.00 84.38 89 MET A O 1
ATOM 678 N N . THR A 1 90 ? 4.949 -6.459 -2.011 1.00 80.06 90 THR A N 1
ATOM 679 C CA . THR A 1 90 ? 4.958 -7.860 -2.464 1.00 80.06 90 THR A CA 1
ATOM 680 C C . THR A 1 90 ? 6.121 -8.075 -3.418 1.00 80.06 90 THR A C 1
ATOM 682 O O . THR A 1 90 ? 6.491 -7.148 -4.136 1.00 80.06 90 THR A O 1
ATOM 685 N N . SER A 1 91 ? 6.727 -9.261 -3.384 1.00 72.44 91 SER A N 1
ATOM 686 C CA . SER A 1 91 ? 7.852 -9.658 -4.232 1.00 72.44 91 SER A CA 1
ATOM 687 C C . SER A 1 91 ? 7.582 -10.986 -4.909 1.00 72.44 91 SER A C 1
ATOM 689 O O . SER A 1 91 ? 6.840 -11.792 -4.303 1.00 72.44 91 SER A O 1
#

Secondary structure (DSSP, 8-state):
--------------PPPGGG--PPPPP--SS--EEEEEEPTT---HHHHHHHHHHHHHTT-EEEE--SS--HHHHHHHHHHTT-SEEEEE-